Protein AF-A0A9E6DPR3-F1 (afdb_monomer_lite)

Foldseek 3Di:
DEAQAFLPPNLVVLVVCLVPDAAEAEHCDCPRCVVSCVVSVHHYHHADPVPPVRVVVVQVPDPDHDPDYHYDDDPDPPPPPPPDPDD

Structure (mmCIF, N/CA/C/O backbone):
data_AF-A0A9E6DPR3-F1
#
_entry.id   AF-A0A9E6DPR3-F1
#
loop_
_atom_site.group_PDB
_atom_site.id
_atom_site.type_symbol
_atom_site.label_atom_id
_atom_site.label_alt_id
_atom_site.label_comp_id
_atom_site.label_asym_id
_atom_site.label_entity_id
_atom_site.label_seq_id
_atom_site.pdbx_PDB_ins_code
_atom_site.Cartn_x
_atom_site.Cartn_y
_atom_site.Cartn_z
_atom_site.occupancy
_atom_site.B_iso_or_equiv
_atom_site.auth_seq_id
_atom_site.auth_comp_id
_atom_site.auth_asym_id
_atom_site.auth_atom_id
_atom_site.pdbx_PDB_model_num
ATOM 1 N N . MET A 1 1 ? -1.302 -1.484 4.948 1.00 94.62 1 MET A N 1
ATOM 2 C CA . MET A 1 1 ? -0.852 -0.632 3.825 1.00 94.62 1 MET A CA 1
ATOM 3 C C . MET A 1 1 ? -0.010 -1.478 2.894 1.00 94.62 1 MET A C 1
ATOM 5 O O . MET A 1 1 ? 0.735 -2.314 3.392 1.00 94.62 1 MET A O 1
ATOM 9 N N . ILE A 1 2 ? -0.150 -1.301 1.584 1.00 96.38 2 ILE A N 1
ATOM 10 C CA . ILE A 1 2 ? 0.699 -1.960 0.586 1.00 96.38 2 ILE A CA 1
ATOM 11 C C . ILE A 1 2 ? 1.440 -0.863 -0.177 1.00 96.38 2 ILE A C 1
ATOM 13 O O . ILE A 1 2 ? 0.785 0.000 -0.755 1.00 96.38 2 ILE A O 1
ATOM 17 N N . ILE A 1 3 ? 2.770 -0.866 -0.128 1.00 95.44 3 ILE A N 1
ATOM 18 C CA . ILE A 1 3 ? 3.657 0.085 -0.810 1.00 95.44 3 ILE A CA 1
ATOM 19 C C . ILE A 1 3 ? 4.234 -0.595 -2.048 1.00 95.44 3 ILE A C 1
ATOM 21 O O . ILE A 1 3 ? 4.608 -1.761 -1.977 1.00 95.44 3 ILE A O 1
ATOM 25 N N . GLY A 1 4 ? 4.280 0.133 -3.166 1.00 93.94 4 GLY A N 1
ATOM 26 C CA . GLY A 1 4 ? 4.647 -0.419 -4.472 1.00 93.94 4 GLY A CA 1
ATOM 27 C C . GLY A 1 4 ? 3.519 -1.224 -5.122 1.00 93.94 4 GLY A C 1
ATOM 28 O O . GLY A 1 4 ? 3.768 -2.099 -5.943 1.00 93.94 4 GLY A O 1
ATOM 29 N N . ALA A 1 5 ? 2.266 -0.933 -4.761 1.00 95.56 5 ALA A N 1
ATOM 30 C CA . ALA A 1 5 ? 1.119 -1.718 -5.191 1.00 95.56 5 ALA A CA 1
ATOM 31 C C . ALA A 1 5 ? 0.910 -1.687 -6.720 1.00 95.56 5 ALA A C 1
ATOM 33 O O . ALA A 1 5 ? 0.913 -0.625 -7.347 1.00 95.56 5 ALA A O 1
ATOM 34 N N . GLY A 1 6 ? 0.653 -2.861 -7.300 1.00 94.00 6 GLY A N 1
ATOM 35 C CA . GLY A 1 6 ? 0.286 -3.045 -8.706 1.00 94.00 6 GLY A CA 1
ATOM 36 C C . GLY A 1 6 ? -0.996 -3.862 -8.908 1.00 94.00 6 GLY A C 1
ATOM 37 O O . GLY A 1 6 ? -1.709 -4.199 -7.962 1.00 94.00 6 GLY A O 1
ATOM 38 N N . ASP A 1 7 ? -1.285 -4.194 -10.165 1.00 92.56 7 ASP A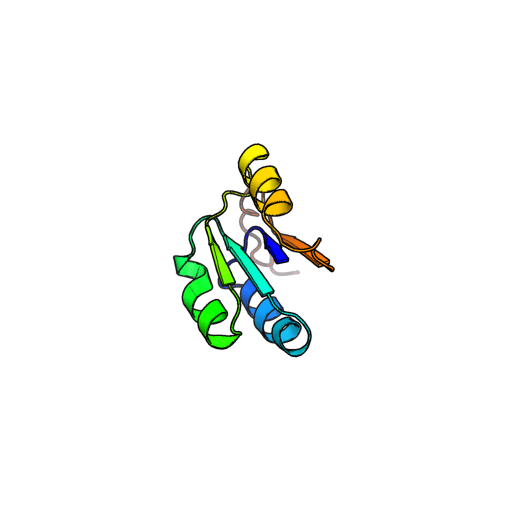 N 1
ATOM 39 C CA . ASP A 1 7 ? -2.426 -5.011 -10.610 1.00 92.56 7 ASP A CA 1
ATOM 40 C C . ASP A 1 7 ? -2.188 -6.533 -10.514 1.00 92.56 7 ASP A C 1
ATOM 42 O O . ASP A 1 7 ? -3.127 -7.311 -10.690 1.00 92.56 7 ASP A O 1
ATOM 46 N N . GLY A 1 8 ? -0.962 -6.958 -10.185 1.00 91.62 8 GLY A N 1
ATOM 47 C CA . GLY A 1 8 ? -0.564 -8.358 -9.999 1.00 91.62 8 GLY A CA 1
ATOM 48 C C . GLY A 1 8 ? -0.747 -8.881 -8.567 1.00 91.62 8 GLY A C 1
ATOM 49 O O . GLY A 1 8 ? -1.868 -8.979 -8.053 1.00 91.62 8 GLY A O 1
ATOM 50 N N . LEU A 1 9 ? 0.366 -9.251 -7.916 1.00 93.31 9 LEU A N 1
ATOM 51 C CA . LEU A 1 9 ? 0.384 -9.829 -6.563 1.00 93.31 9 LEU A CA 1
ATOM 52 C C . LEU A 1 9 ? -0.342 -8.934 -5.555 1.00 93.31 9 LEU A C 1
ATOM 54 O O . LEU A 1 9 ? -1.240 -9.403 -4.847 1.00 93.31 9 LEU A O 1
ATOM 58 N N . SER A 1 10 ? -0.020 -7.640 -5.547 1.00 94.94 10 SER A N 1
ATOM 59 C CA . SER A 1 10 ? -0.634 -6.670 -4.642 1.00 94.94 10 SER A CA 1
ATOM 60 C C . SER A 1 10 ? -2.158 -6.628 -4.782 1.00 94.94 10 SER A C 1
ATOM 62 O O . SER A 1 10 ? -2.860 -6.535 -3.776 1.00 94.94 10 SER A O 1
ATOM 64 N N . ALA A 1 11 ? -2.702 -6.747 -5.999 1.00 96.44 11 ALA A N 1
ATOM 65 C CA . ALA A 1 11 ? -4.147 -6.745 -6.216 1.00 96.44 11 ALA A CA 1
ATOM 66 C C . ALA A 1 11 ? -4.822 -8.011 -5.672 1.00 96.44 11 ALA A C 1
ATOM 68 O O . ALA A 1 11 ? -5.898 -7.931 -5.075 1.00 96.44 11 ALA A O 1
ATOM 69 N N . SER A 1 12 ? -4.194 -9.176 -5.843 1.00 97.06 12 SER A N 1
ATOM 70 C CA . SER A 1 12 ? -4.684 -10.435 -5.266 1.00 97.06 12 SER A CA 1
ATOM 71 C C . SER A 1 12 ? -4.684 -10.380 -3.740 1.00 97.06 12 SER A C 1
ATOM 73 O O . SER A 1 12 ? -5.671 -10.744 -3.096 1.00 97.06 12 SER A O 1
ATOM 75 N N . LEU A 1 13 ? -3.611 -9.845 -3.162 1.00 97.06 13 LEU A N 1
ATOM 76 C CA . LEU A 1 13 ? -3.482 -9.662 -1.725 1.00 97.06 13 LEU A CA 1
ATOM 77 C C . LEU A 1 13 ? -4.503 -8.659 -1.182 1.00 97.06 13 LEU A C 1
ATOM 79 O O . LEU A 1 13 ? -5.161 -8.942 -0.184 1.00 97.06 13 LEU A O 1
ATOM 83 N N . ALA A 1 14 ? -4.705 -7.533 -1.869 1.00 97.62 14 ALA A N 1
ATOM 84 C CA . ALA A 1 14 ? -5.688 -6.526 -1.487 1.00 97.62 14 ALA A CA 1
ATOM 85 C C . ALA A 1 14 ? -7.108 -7.106 -1.421 1.00 97.62 14 ALA A C 1
ATOM 87 O O . ALA A 1 14 ? -7.814 -6.867 -0.447 1.00 97.62 14 ALA A O 1
ATOM 88 N N . ARG A 1 15 ? -7.523 -7.928 -2.396 1.00 97.56 15 ARG A N 1
ATOM 89 C CA . ARG A 1 15 ? -8.852 -8.573 -2.374 1.00 97.56 15 ARG A CA 1
ATOM 90 C C . ARG A 1 15 ? -9.046 -9.510 -1.183 1.00 97.56 15 ARG A C 1
ATOM 92 O O . ARG A 1 15 ? -10.159 -9.616 -0.672 1.00 97.56 15 ARG A O 1
ATOM 99 N N . ASN A 1 16 ? -7.989 -10.190 -0.748 1.00 97.44 16 ASN A N 1
ATOM 100 C CA . ASN A 1 16 ? -8.054 -11.072 0.414 1.00 97.44 16 ASN A CA 1
ATOM 101 C C . ASN A 1 16 ? -8.040 -10.279 1.724 1.00 97.44 16 ASN A C 1
ATOM 103 O O . ASN A 1 16 ? -8.896 -10.504 2.574 1.00 97.44 16 ASN A O 1
ATOM 107 N N . LEU A 1 17 ? -7.126 -9.316 1.865 1.00 97.25 17 LEU A N 1
ATOM 108 C CA . LEU A 1 17 ? -6.975 -8.527 3.090 1.00 97.25 17 LEU A CA 1
ATOM 109 C C . LEU A 1 17 ? -8.130 -7.549 3.330 1.00 97.25 17 LEU A C 1
ATOM 111 O O . LEU A 1 17 ? -8.415 -7.230 4.479 1.00 97.25 17 LEU A O 1
ATOM 115 N N . ALA A 1 18 ? -8.824 -7.094 2.285 1.00 97.31 18 ALA A N 1
ATOM 116 C CA . ALA A 1 18 ? -9.947 -6.160 2.413 1.00 97.31 18 ALA A CA 1
ATOM 117 C C . ALA A 1 18 ? -11.130 -6.712 3.228 1.00 97.31 18 ALA A C 1
ATOM 119 O O . ALA A 1 18 ? -12.004 -5.952 3.633 1.00 97.31 18 ALA A O 1
ATOM 120 N N . ARG A 1 19 ? -11.163 -8.027 3.477 1.00 96.38 19 ARG A N 1
ATOM 121 C CA . ARG A 1 19 ? -12.167 -8.670 4.335 1.00 96.38 19 ARG A CA 1
ATOM 122 C C . ARG A 1 19 ? -12.009 -8.279 5.805 1.00 96.38 19 ARG A C 1
ATOM 124 O O . ARG A 1 19 ? -13.006 -8.186 6.510 1.00 96.38 19 ARG A O 1
ATOM 131 N N . ASP A 1 20 ? -10.773 -8.010 6.229 1.00 96.94 20 ASP A N 1
ATOM 132 C CA . ASP A 1 20 ? -10.411 -7.816 7.637 1.00 96.94 20 ASP A CA 1
ATOM 133 C C . ASP A 1 20 ? -9.732 -6.461 7.908 1.00 96.94 20 ASP A C 1
ATOM 135 O O . ASP A 1 20 ? -9.616 -6.030 9.058 1.00 96.94 20 ASP A O 1
ATOM 139 N N . TYR A 1 21 ? -9.270 -5.769 6.861 1.00 95.69 21 TYR A N 1
ATOM 140 C CA . TYR A 1 21 ? -8.493 -4.538 6.968 1.00 95.69 21 TYR A CA 1
ATOM 141 C C . TYR A 1 21 ? -9.043 -3.429 6.070 1.00 95.69 21 TYR A C 1
ATOM 143 O O . TYR A 1 21 ? -9.309 -3.638 4.889 1.00 95.69 21 TYR A O 1
ATOM 151 N N . ALA A 1 22 ? -9.084 -2.204 6.602 1.00 95.00 22 ALA A N 1
ATOM 152 C CA . ALA A 1 22 ? -9.099 -1.009 5.767 1.00 95.00 22 ALA A CA 1
ATOM 153 C C . ALA A 1 22 ? -7.724 -0.857 5.101 1.00 95.00 22 ALA A C 1
ATOM 155 O O . ALA A 1 22 ? -6.687 -0.891 5.774 1.00 95.00 22 ALA A O 1
ATOM 156 N N . LEU A 1 23 ? -7.710 -0.729 3.776 1.00 96.00 23 LEU A N 1
ATOM 157 C CA . LEU A 1 23 ? -6.483 -0.770 2.990 1.00 96.00 23 LEU A CA 1
ATOM 158 C C . LEU A 1 23 ? -6.137 0.590 2.387 1.00 96.00 23 LEU A C 1
ATOM 160 O O . LEU A 1 23 ? -6.991 1.304 1.869 1.00 96.00 23 LEU A O 1
ATOM 164 N N . THR A 1 24 ? -4.838 0.869 2.373 1.00 96.19 24 THR A N 1
ATOM 165 C CA . THR A 1 24 ? -4.214 1.921 1.571 1.00 96.19 24 THR A CA 1
ATOM 166 C C . THR A 1 24 ? -3.249 1.250 0.600 1.00 96.19 24 THR A C 1
ATOM 168 O O . THR A 1 24 ? -2.370 0.497 1.038 1.00 96.19 24 THR A O 1
ATOM 171 N N . LEU A 1 25 ? -3.439 1.496 -0.696 1.00 96.88 25 LEU A N 1
ATOM 172 C CA . LEU A 1 25 ? -2.610 1.026 -1.803 1.00 96.88 25 LEU A CA 1
ATOM 173 C C . LEU A 1 25 ? -1.762 2.200 -2.291 1.00 96.88 25 LEU A C 1
ATOM 175 O O . LEU A 1 25 ? -2.262 3.092 -2.975 1.00 96.88 25 LEU A O 1
ATOM 179 N N . ALA A 1 26 ? -0.495 2.211 -1.902 1.00 96.12 26 ALA A N 1
ATOM 180 C CA . ALA A 1 26 ? 0.474 3.214 -2.300 1.00 96.12 26 ALA A CA 1
ATOM 181 C C . ALA A 1 26 ? 1.237 2.721 -3.535 1.00 96.12 26 ALA A C 1
ATOM 183 O O . ALA A 1 26 ? 1.886 1.676 -3.495 1.00 96.12 26 ALA A O 1
ATOM 184 N N . ALA A 1 27 ? 1.134 3.456 -4.638 1.00 95.69 27 ALA A N 1
ATOM 185 C CA . ALA A 1 27 ? 1.700 3.076 -5.928 1.00 95.69 27 ALA A CA 1
ATOM 186 C C . ALA A 1 27 ? 2.332 4.285 -6.623 1.00 95.69 27 ALA A C 1
ATOM 188 O O . ALA A 1 27 ? 1.810 5.395 -6.523 1.00 95.69 27 ALA A O 1
ATOM 189 N N . ARG A 1 28 ? 3.388 4.066 -7.420 1.00 94.31 28 ARG A N 1
ATOM 190 C CA . ARG A 1 28 ? 4.010 5.143 -8.218 1.00 94.31 28 ARG A CA 1
ATOM 191 C C . ARG A 1 28 ? 3.015 5.786 -9.192 1.00 94.31 28 ARG A C 1
ATOM 193 O O . ARG A 1 28 ? 3.066 6.982 -9.450 1.00 94.31 28 ARG A O 1
ATOM 200 N N . SER A 1 29 ? 2.084 4.983 -9.707 1.00 93.19 29 SER A N 1
ATOM 201 C CA . SER A 1 29 ? 0.929 5.428 -10.483 1.00 93.19 29 SER A CA 1
ATOM 202 C C . SER A 1 29 ? -0.324 4.723 -9.977 1.00 93.19 29 SER A C 1
ATOM 204 O O . SER A 1 29 ? -0.374 3.493 -9.906 1.00 93.19 29 SER A O 1
ATOM 206 N N . THR A 1 30 ? -1.365 5.495 -9.667 1.00 95.50 30 THR A N 1
ATOM 207 C CA . THR A 1 30 ? -2.643 4.955 -9.184 1.00 95.50 30 THR A CA 1
ATOM 208 C C . THR A 1 30 ? -3.456 4.273 -10.285 1.00 95.50 30 THR A C 1
ATOM 210 O O . THR A 1 30 ? -4.366 3.500 -9.982 1.00 95.50 30 THR A O 1
ATOM 213 N N . THR A 1 31 ? -3.109 4.480 -11.560 1.00 96.00 31 THR A N 1
ATOM 214 C CA . THR A 1 31 ? -3.814 3.898 -12.712 1.00 96.00 31 THR A CA 1
ATOM 215 C C . THR A 1 31 ? -3.868 2.372 -12.641 1.00 96.00 31 THR A C 1
ATOM 217 O O . THR A 1 31 ? -4.909 1.790 -12.933 1.00 96.00 31 THR A O 1
ATOM 220 N N . LYS A 1 32 ? -2.791 1.718 -12.185 1.00 92.44 32 LYS A N 1
ATOM 221 C CA . LYS A 1 32 ? -2.730 0.249 -12.066 1.00 92.44 32 LYS A CA 1
ATOM 222 C C . LYS A 1 32 ? -3.584 -0.305 -10.924 1.00 92.44 32 LYS A C 1
ATOM 224 O O . LYS A 1 32 ? -4.012 -1.450 -10.973 1.00 92.44 32 LYS A O 1
ATOM 229 N N . VAL A 1 33 ? -3.865 0.500 -9.900 1.00 96.56 33 VAL A N 1
ATOM 230 C CA . VAL A 1 33 ? -4.572 0.040 -8.693 1.00 96.56 33 VAL A CA 1
ATOM 231 C C . VAL A 1 33 ? -6.007 0.552 -8.588 1.00 96.56 33 VAL A C 1
ATOM 233 O O . VAL A 1 33 ? -6.740 0.116 -7.705 1.00 96.56 33 VAL A O 1
ATOM 236 N N . VAL A 1 34 ? -6.463 1.426 -9.493 1.00 97.31 34 VAL A N 1
ATOM 237 C CA . VAL A 1 34 ? -7.798 2.048 -9.409 1.00 97.31 34 VAL A CA 1
ATOM 238 C C . VAL A 1 34 ? -8.937 1.023 -9.397 1.00 97.31 34 VAL A C 1
ATOM 240 O O . VAL A 1 34 ? -9.879 1.142 -8.613 1.00 97.31 34 VAL 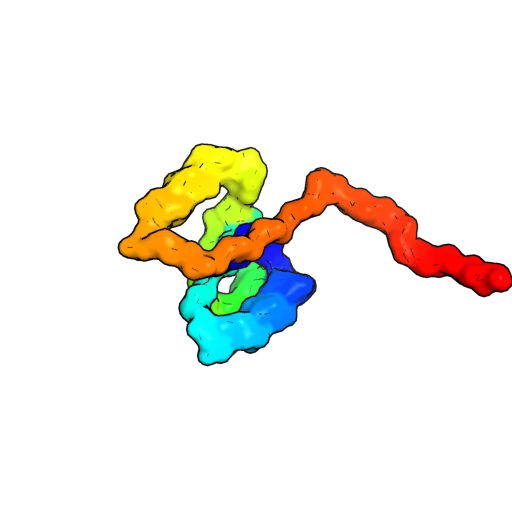A O 1
ATOM 243 N N . ALA A 1 35 ? -8.838 -0.026 -10.220 1.00 97.31 35 ALA A N 1
ATOM 244 C CA . ALA A 1 35 ? -9.864 -1.058 -10.309 1.00 97.31 35 ALA A CA 1
ATOM 245 C C . ALA A 1 35 ? -9.957 -1.876 -9.011 1.00 97.31 35 ALA A C 1
ATOM 247 O O . ALA A 1 35 ? -11.054 -2.101 -8.497 1.00 97.31 35 ALA A O 1
ATOM 248 N N . VAL A 1 36 ? -8.812 -2.277 -8.445 1.00 97.62 36 VAL A N 1
ATOM 249 C CA . VAL A 1 36 ? -8.789 -3.025 -7.182 1.00 97.62 36 VAL A CA 1
ATOM 250 C C . VAL A 1 36 ? -9.160 -2.141 -5.994 1.00 97.62 36 VAL A C 1
ATOM 252 O O . VAL A 1 36 ? -9.882 -2.604 -5.115 1.00 97.62 36 VAL A O 1
ATOM 255 N N . ALA A 1 37 ? -8.775 -0.863 -5.991 1.00 98.12 37 ALA A N 1
ATOM 256 C CA . ALA A 1 37 ? -9.188 0.098 -4.973 1.00 98.12 37 ALA A CA 1
ATOM 257 C C . ALA A 1 37 ? -10.716 0.233 -4.934 1.00 98.12 37 ALA A C 1
ATOM 259 O O . ALA A 1 37 ? -11.326 0.066 -3.881 1.00 98.12 37 ALA A O 1
ATOM 260 N N . LYS A 1 38 ? -11.355 0.392 -6.101 1.00 98.06 38 LYS A N 1
ATOM 261 C CA . LYS A 1 38 ? -12.820 0.425 -6.213 1.00 98.06 38 LYS A CA 1
ATOM 262 C C . LYS A 1 38 ? -13.477 -0.874 -5.737 1.00 98.06 38 LYS A C 1
ATOM 264 O O . LYS A 1 38 ? -14.496 -0.819 -5.061 1.00 98.06 38 LYS A O 1
ATOM 269 N N . ALA A 1 39 ? -12.911 -2.029 -6.086 1.00 97.69 39 ALA A N 1
ATOM 270 C CA . ALA A 1 39 ? -13.474 -3.329 -5.716 1.00 97.69 39 ALA A CA 1
ATOM 271 C C . ALA A 1 39 ? -13.346 -3.649 -4.217 1.00 97.69 39 ALA A C 1
ATOM 273 O O . ALA A 1 39 ? -14.158 -4.394 -3.679 1.00 97.69 39 ALA A O 1
ATOM 274 N N . THR A 1 40 ? -12.320 -3.112 -3.556 1.00 98.00 40 THR A N 1
ATOM 275 C CA . THR A 1 40 ? -11.998 -3.415 -2.152 1.00 98.00 40 THR A CA 1
ATOM 276 C C . THR A 1 40 ? -12.377 -2.301 -1.180 1.00 98.00 40 THR A C 1
ATOM 278 O O . THR A 1 40 ? -12.291 -2.498 0.027 1.00 98.00 40 THR A O 1
ATOM 281 N N . GLY A 1 41 ? -12.764 -1.124 -1.682 1.00 97.94 41 GLY A N 1
ATOM 282 C CA . GLY A 1 41 ? -12.926 0.079 -0.864 1.00 97.94 41 GLY A CA 1
ATOM 283 C C . GLY A 1 41 ? -11.599 0.647 -0.350 1.00 97.94 41 GLY A C 1
ATOM 284 O O . GLY A 1 41 ? -11.603 1.490 0.545 1.00 97.94 41 GLY A O 1
ATOM 285 N N . ALA A 1 42 ? -10.463 0.190 -0.886 1.00 97.25 42 ALA A N 1
ATOM 286 C CA . ALA A 1 42 ? -9.156 0.692 -0.497 1.00 97.25 42 ALA A CA 1
ATOM 287 C C . ALA A 1 42 ? -8.929 2.124 -0.996 1.00 97.25 42 ALA A C 1
ATOM 289 O O . ALA A 1 42 ? -9.372 2.511 -2.079 1.00 97.25 42 ALA A O 1
ATOM 290 N N . GLN A 1 43 ? -8.150 2.890 -0.239 1.00 96.00 43 GLN A N 1
ATOM 291 C CA . GLN A 1 43 ? -7.648 4.183 -0.680 1.00 96.00 43 GLN A CA 1
ATOM 292 C C . GLN A 1 43 ? -6.435 3.981 -1.592 1.00 96.00 43 GLN A C 1
ATOM 294 O O . GLN A 1 43 ? -5.455 3.360 -1.184 1.00 96.00 43 GLN A O 1
ATOM 299 N N . ALA A 1 44 ? -6.474 4.526 -2.807 1.00 97.06 44 ALA A N 1
ATOM 300 C CA . ALA A 1 44 ? -5.299 4.600 -3.671 1.00 97.06 44 ALA A CA 1
ATOM 301 C C . ALA A 1 44 ? -4.534 5.899 -3.390 1.00 97.06 44 ALA A C 1
ATOM 303 O O . ALA A 1 44 ? -5.122 6.980 -3.409 1.00 97.06 44 ALA A O 1
ATOM 304 N N . VAL A 1 45 ? -3.232 5.791 -3.142 1.00 95.69 45 VAL A N 1
ATOM 305 C CA . VAL A 1 45 ? -2.338 6.923 -2.881 1.00 95.69 45 VAL A CA 1
ATOM 306 C C . VAL A 1 45 ? -1.184 6.862 -3.869 1.00 95.69 45 VAL A C 1
ATOM 308 O O . VAL A 1 45 ? -0.601 5.800 -4.091 1.00 95.69 45 VAL A O 1
ATOM 311 N N . GLN A 1 46 ? -0.865 7.998 -4.482 1.00 96.56 46 GLN A N 1
ATOM 312 C CA . GLN A 1 46 ? 0.333 8.108 -5.299 1.00 96.56 46 GLN A CA 1
ATOM 313 C C . GLN A 1 46 ? 1.545 8.282 -4.381 1.00 96.56 46 GLN A C 1
ATOM 315 O O . GLN A 1 46 ? 1.564 9.200 -3.567 1.00 96.56 46 GLN A O 1
ATOM 320 N N . LEU A 1 47 ? 2.526 7.392 -4.499 1.00 95.44 47 LEU A N 1
ATOM 321 C CA . LEU A 1 47 ? 3.751 7.406 -3.702 1.00 95.44 47 LEU A CA 1
ATOM 322 C C . LEU A 1 47 ? 4.877 6.748 -4.499 1.00 95.44 47 LEU A C 1
ATOM 324 O O . LEU A 1 47 ? 4.714 5.611 -4.952 1.00 95.44 47 LEU A O 1
ATOM 328 N N . ASP A 1 48 ? 6.012 7.433 -4.647 1.00 93.31 48 ASP A N 1
ATOM 329 C CA . ASP A 1 48 ? 7.238 6.782 -5.103 1.00 93.31 48 ASP A CA 1
ATOM 330 C C . ASP A 1 48 ? 7.980 6.212 -3.896 1.00 93.31 48 ASP A C 1
ATOM 332 O O . ASP A 1 48 ? 8.418 6.943 -3.017 1.00 93.31 48 ASP A O 1
ATOM 336 N N . ALA A 1 49 ? 8.078 4.887 -3.825 1.00 91.56 49 ALA A N 1
ATOM 337 C CA . ALA A 1 49 ? 8.619 4.194 -2.656 1.00 91.56 49 ALA A CA 1
ATOM 338 C C . ALA A 1 49 ? 10.147 4.323 -2.514 1.00 91.56 49 ALA A C 1
ATOM 340 O O . ALA A 1 49 ? 10.690 3.883 -1.502 1.00 91.56 49 ALA A O 1
ATOM 341 N N . THR A 1 50 ? 10.819 4.876 -3.531 1.00 90.94 50 THR A N 1
ATOM 342 C CA . THR A 1 50 ? 12.257 5.186 -3.532 1.00 90.94 50 THR A CA 1
ATOM 343 C C . THR A 1 50 ? 12.567 6.581 -2.994 1.00 90.94 50 THR A C 1
ATOM 345 O O . THR A 1 50 ? 13.735 6.913 -2.829 1.00 90.94 50 THR A O 1
ATOM 348 N N . ASP A 1 51 ? 11.544 7.406 -2.766 1.00 94.19 51 ASP A N 1
ATOM 349 C CA . ASP A 1 51 ? 11.666 8.716 -2.131 1.00 94.19 51 ASP A CA 1
ATOM 350 C C . ASP A 1 51 ? 11.411 8.552 -0.625 1.00 94.19 51 ASP A C 1
ATOM 352 O O . ASP A 1 51 ? 10.272 8.390 -0.176 1.00 94.19 51 ASP A O 1
ATOM 356 N N . GLU A 1 52 ? 12.494 8.520 0.153 1.00 94.44 52 GLU A N 1
ATOM 357 C CA . GLU A 1 52 ? 12.444 8.297 1.603 1.00 94.44 52 GLU A CA 1
ATOM 358 C C . GLU A 1 52 ? 11.648 9.390 2.331 1.00 94.44 52 GLU A C 1
ATOM 360 O O . GLU A 1 52 ? 10.861 9.078 3.232 1.00 94.44 52 GLU A O 1
ATOM 365 N N . ASP A 1 53 ? 11.777 10.647 1.898 1.00 96.88 53 ASP A N 1
ATOM 366 C CA . ASP A 1 53 ? 11.064 11.782 2.488 1.00 96.88 53 ASP A CA 1
ATOM 367 C C . ASP A 1 53 ? 9.559 11.668 2.221 1.00 96.88 53 ASP A C 1
ATOM 369 O O . ASP A 1 53 ? 8.739 11.856 3.128 1.00 96.88 53 ASP A O 1
ATOM 373 N N . ALA A 1 54 ? 9.172 11.281 1.002 1.00 95.31 54 ALA A N 1
ATOM 374 C CA . ALA A 1 54 ? 7.771 11.047 0.660 1.00 95.31 54 ALA A CA 1
ATOM 375 C C . ALA A 1 54 ? 7.161 9.888 1.467 1.00 95.31 54 ALA A C 1
ATOM 377 O O . ALA A 1 54 ? 6.012 9.978 1.915 1.00 95.31 54 ALA A O 1
ATOM 378 N N . VAL A 1 55 ? 7.912 8.802 1.682 1.00 93.94 55 VAL A N 1
ATOM 379 C CA . VAL A 1 55 ? 7.468 7.679 2.522 1.00 93.94 55 VAL A CA 1
ATOM 380 C C . VAL A 1 55 ? 7.302 8.128 3.974 1.00 93.94 55 VAL A C 1
ATOM 382 O O . VAL A 1 55 ? 6.274 7.813 4.581 1.00 93.94 55 VAL A O 1
ATOM 385 N N . SER A 1 56 ? 8.255 8.888 4.522 1.00 94.69 56 SER A N 1
ATOM 386 C CA . SER A 1 56 ? 8.174 9.406 5.893 1.00 94.69 56 SER A CA 1
ATOM 387 C C . SER A 1 56 ? 6.950 10.302 6.077 1.00 94.69 56 SER A C 1
ATOM 389 O O . SER A 1 56 ? 6.125 10.048 6.956 1.00 94.69 56 SER A O 1
ATOM 391 N N . ALA A 1 57 ? 6.757 11.276 5.184 1.00 94.81 57 ALA A N 1
ATOM 392 C CA . ALA A 1 57 ? 5.614 12.185 5.226 1.00 94.81 57 ALA A CA 1
ATOM 393 C C . ALA A 1 57 ? 4.271 11.439 5.138 1.00 94.81 57 ALA A C 1
ATOM 395 O O . ALA A 1 57 ? 3.316 11.772 5.842 1.00 94.81 57 ALA A O 1
ATOM 396 N N . MET A 1 58 ? 4.188 10.393 4.310 1.00 92.7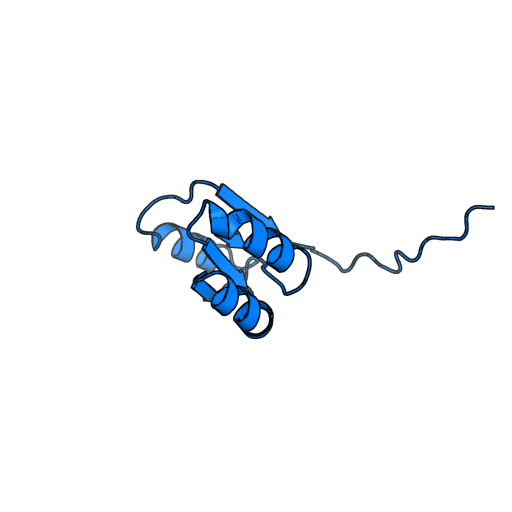5 58 MET A N 1
ATOM 397 C CA . MET A 1 58 ? 2.989 9.559 4.214 1.00 92.75 58 MET A CA 1
ATOM 398 C C . MET A 1 58 ? 2.710 8.800 5.516 1.00 92.75 58 MET A C 1
ATOM 400 O O . MET A 1 58 ? 1.559 8.719 5.941 1.00 92.75 58 MET A O 1
ATOM 404 N N . MET A 1 59 ? 3.742 8.243 6.153 1.00 91.31 59 MET A N 1
ATOM 405 C CA . MET A 1 59 ? 3.598 7.521 7.419 1.00 91.31 59 MET A CA 1
ATOM 406 C C . MET A 1 59 ? 3.167 8.451 8.559 1.00 91.31 59 MET A C 1
ATOM 408 O O . MET A 1 59 ? 2.311 8.069 9.357 1.00 91.31 59 MET A O 1
ATOM 412 N N . GLU A 1 60 ? 3.698 9.673 8.606 1.00 93.69 60 GLU A N 1
ATOM 413 C CA . GLU A 1 60 ? 3.317 10.710 9.575 1.00 93.69 60 GLU A CA 1
ATOM 414 C C . GLU A 1 60 ? 1.888 11.2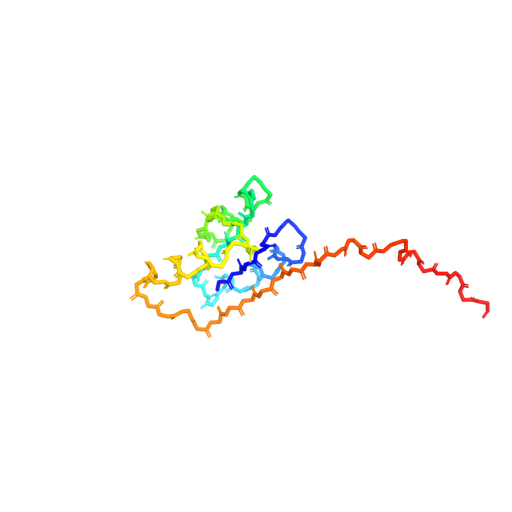28 9.365 1.00 93.69 60 GLU A C 1
ATOM 416 O O . GLU A 1 60 ? 1.192 11.540 10.331 1.00 93.69 60 GLU A O 1
ATOM 421 N N . ALA A 1 61 ? 1.416 11.278 8.116 1.00 90.69 61 ALA A N 1
ATOM 422 C CA . ALA A 1 61 ? 0.060 11.706 7.783 1.00 90.69 61 ALA A CA 1
ATOM 423 C C . ALA A 1 61 ? -1.027 10.679 8.160 1.00 90.69 61 ALA A C 1
ATOM 425 O O . ALA A 1 61 ? -2.222 10.994 8.103 1.00 90.69 61 ALA A O 1
ATOM 426 N N . LEU A 1 62 ? -0.659 9.447 8.534 1.00 86.19 62 LEU A N 1
ATOM 427 C CA . LEU A 1 62 ? -1.633 8.436 8.931 1.00 86.19 62 LEU A CA 1
ATOM 428 C C . LEU A 1 62 ? -2.232 8.771 10.307 1.00 86.19 62 LEU A C 1
ATOM 430 O O . LEU A 1 62 ? -1.501 8.983 11.272 1.00 86.19 62 LEU A O 1
ATOM 434 N N . PRO A 1 63 ? -3.567 8.705 10.467 1.00 86.00 63 PRO A N 1
ATOM 435 C CA . PRO A 1 63 ? -4.212 9.016 11.746 1.00 86.00 63 PRO A CA 1
ATOM 436 C C . PRO A 1 63 ? -3.830 8.029 12.859 1.00 86.00 63 PRO A C 1
ATOM 438 O O . PRO A 1 63 ? -4.004 8.318 14.042 1.00 86.00 63 PRO A O 1
ATOM 441 N N . LYS A 1 64 ? -3.368 6.831 12.480 1.00 89.56 64 LYS A N 1
ATOM 442 C CA . LYS A 1 64 ? -2.847 5.781 13.357 1.00 89.56 64 LYS A CA 1
ATOM 443 C C . LYS A 1 64 ? -1.781 4.996 12.607 1.00 89.56 64 LYS A C 1
ATOM 445 O O . LYS A 1 64 ? -1.917 4.774 11.404 1.00 89.56 64 LYS A O 1
ATOM 450 N N . ALA A 1 65 ? -0.793 4.490 13.340 1.00 90.44 65 ALA A N 1
ATOM 451 C CA . ALA A 1 65 ? 0.198 3.584 12.777 1.00 90.44 65 ALA A CA 1
ATOM 452 C C . ALA A 1 65 ? -0.484 2.358 12.123 1.00 90.44 65 ALA A C 1
ATOM 454 O O . ALA A 1 65 ? -1.405 1.773 12.711 1.00 90.44 65 ALA A O 1
ATOM 455 N N . PRO A 1 66 ? -0.059 1.952 10.913 1.00 92.19 66 PRO A N 1
ATOM 456 C CA . PRO A 1 66 ? -0.634 0.801 10.237 1.00 92.19 66 PRO A CA 1
ATOM 457 C C . PRO A 1 66 ? -0.303 -0.486 11.002 1.00 92.19 66 PRO A C 1
ATOM 459 O O . PRO A 1 66 ? 0.832 -0.710 11.407 1.00 92.19 66 PRO A O 1
ATOM 462 N N . ARG A 1 67 ? -1.290 -1.380 11.152 1.00 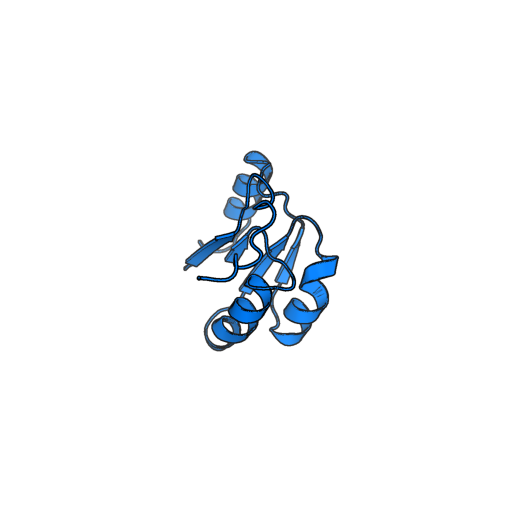94.81 67 ARG A N 1
ATOM 463 C CA . ARG A 1 67 ? -1.090 -2.696 11.799 1.00 94.81 67 ARG A CA 1
ATOM 464 C C . ARG A 1 67 ? -0.158 -3.618 11.014 1.00 94.81 67 ARG A C 1
ATOM 466 O O . ARG A 1 67 ? 0.436 -4.522 11.585 1.00 94.81 67 ARG A O 1
ATOM 473 N N . VAL A 1 68 ? -0.112 -3.426 9.700 1.00 94.06 68 VAL A N 1
ATOM 474 C CA . VAL A 1 68 ? 0.721 -4.181 8.770 1.00 94.06 68 VAL A CA 1
ATOM 475 C C . VAL A 1 68 ? 1.098 -3.278 7.602 1.00 94.06 68 VAL A C 1
ATOM 477 O O . VAL A 1 68 ? 0.249 -2.561 7.049 1.00 94.06 68 VAL A O 1
ATOM 480 N N . VAL A 1 69 ? 2.370 -3.325 7.225 1.00 95.25 69 VAL A N 1
ATOM 481 C CA . VAL A 1 69 ? 2.901 -2.711 6.008 1.00 95.25 69 VAL A CA 1
ATOM 482 C C . VAL A 1 69 ? 3.497 -3.824 5.163 1.00 95.25 69 VAL A C 1
ATOM 484 O O . VAL A 1 69 ? 4.276 -4.632 5.657 1.00 95.25 69 VAL A O 1
ATOM 487 N N . ILE A 1 70 ? 3.090 -3.878 3.902 1.00 95.31 70 ILE A N 1
ATOM 488 C CA . ILE A 1 70 ? 3.603 -4.815 2.910 1.00 95.31 70 ILE A CA 1
ATOM 489 C C . ILE A 1 70 ? 4.358 -3.970 1.901 1.00 95.31 70 ILE A C 1
ATOM 491 O O . ILE A 1 70 ? 3.750 -3.152 1.213 1.00 95.31 70 ILE A O 1
ATOM 495 N N . TYR A 1 71 ? 5.677 -4.108 1.885 1.00 93.12 71 TYR A N 1
ATOM 496 C CA . TYR A 1 71 ? 6.553 -3.351 1.002 1.00 93.12 71 TYR A CA 1
ATOM 497 C C . TYR A 1 71 ? 6.943 -4.245 -0.172 1.00 93.12 71 TYR A C 1
ATOM 499 O O . TYR A 1 71 ? 7.683 -5.212 -0.001 1.00 93.12 71 TYR A O 1
ATOM 507 N N . GLU A 1 72 ? 6.389 -3.955 -1.345 1.00 87.25 72 GLU A N 1
ATOM 508 C CA . GLU A 1 72 ? 6.663 -4.675 -2.582 1.00 87.25 72 GLU A CA 1
ATOM 509 C C . GLU A 1 72 ? 7.522 -3.778 -3.472 1.00 87.25 72 GLU A C 1
ATOM 511 O O . GLU A 1 72 ? 7.059 -2.787 -4.030 1.00 87.25 72 GLU A O 1
ATOM 516 N N . TYR A 1 73 ? 8.807 -4.099 -3.567 1.00 76.44 73 TYR A N 1
ATOM 517 C CA . TYR A 1 73 ? 9.744 -3.362 -4.400 1.00 76.44 73 TYR A CA 1
ATOM 518 C C . TYR A 1 73 ? 10.723 -4.331 -5.040 1.00 76.44 73 TYR A C 1
ATOM 520 O O . TYR A 1 73 ? 11.238 -5.238 -4.387 1.00 76.44 73 TYR A O 1
ATOM 528 N N . LEU A 1 74 ? 10.979 -4.118 -6.324 1.00 70.94 74 LEU A N 1
ATOM 529 C CA . LEU A 1 74 ? 11.964 -4.864 -7.082 1.00 70.94 74 LEU A CA 1
ATOM 530 C C . LEU A 1 74 ? 12.937 -3.843 -7.673 1.00 70.94 74 LEU A C 1
ATOM 532 O O . LEU A 1 74 ? 12.519 -2.997 -8.463 1.00 70.94 74 LEU A O 1
ATOM 536 N N . LEU A 1 75 ? 14.204 -3.893 -7.247 1.00 66.38 75 LEU A N 1
ATOM 537 C CA . LEU A 1 75 ? 15.233 -2.945 -7.693 1.00 66.38 75 LEU A CA 1
ATOM 538 C C . LEU A 1 75 ? 15.484 -3.046 -9.201 1.00 66.38 75 LEU A C 1
ATOM 540 O O . LEU A 1 75 ? 15.610 -2.024 -9.866 1.00 66.38 75 LEU A O 1
ATOM 544 N N . GLU A 1 76 ? 15.517 -4.270 -9.729 1.00 68.12 76 GLU A N 1
ATOM 545 C CA . GLU A 1 76 ? 15.707 -4.544 -11.151 1.00 68.12 76 GLU A CA 1
ATOM 546 C C . GLU A 1 76 ? 14.726 -5.621 -11.612 1.00 68.12 76 GLU A C 1
ATOM 548 O O . GLU A 1 76 ? 14.412 -6.515 -10.819 1.00 68.12 76 GLU A O 1
ATOM 553 N N . PRO A 1 77 ? 14.229 -5.570 -12.865 1.00 66.38 77 PRO A N 1
ATOM 554 C CA . PRO A 1 77 ? 13.482 -6.681 -13.429 1.00 66.38 77 PRO A CA 1
ATOM 555 C C . PRO A 1 77 ? 14.306 -7.951 -13.242 1.00 66.38 77 PRO A C 1
ATOM 557 O O . PRO A 1 77 ? 15.458 -8.013 -13.674 1.00 66.38 77 PRO A O 1
ATOM 560 N N . LEU A 1 78 ? 13.716 -8.968 -12.607 1.00 67.06 78 LEU A N 1
ATOM 561 C CA . LEU A 1 78 ? 14.227 -10.321 -12.773 1.00 67.06 78 LEU A CA 1
ATOM 562 C C . LEU A 1 78 ? 14.311 -10.522 -14.291 1.00 67.06 78 LEU A C 1
ATOM 564 O O . LEU A 1 78 ? 13.354 -10.171 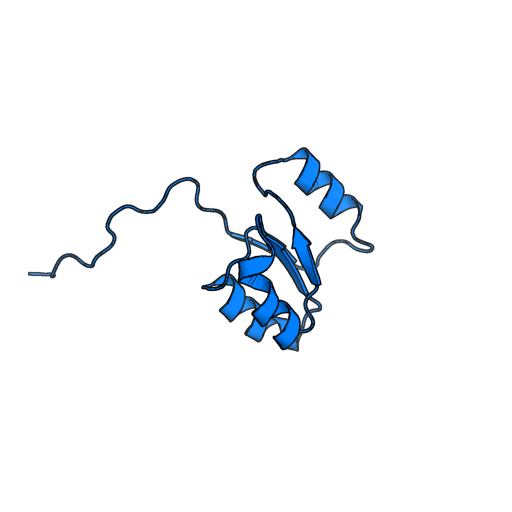-14.985 1.00 67.06 78 LEU A O 1
ATOM 568 N N . GLY A 1 79 ? 15.472 -10.941 -14.801 1.00 70.38 79 GLY A N 1
ATOM 569 C CA . GLY A 1 79 ? 15.681 -11.168 -16.232 1.00 70.38 79 GLY A CA 1
ATOM 570 C C . GLY A 1 79 ? 14.712 -12.215 -16.790 1.00 70.38 79 GLY A C 1
ATOM 571 O O . GLY A 1 79 ? 13.643 -12.461 -16.239 1.00 70.38 79 GLY A O 1
ATOM 572 N N . ASP A 1 80 ? 15.061 -12.881 -17.884 1.00 78.81 80 ASP A N 1
ATOM 573 C CA . ASP A 1 80 ? 14.215 -13.986 -18.335 1.00 78.81 80 ASP A CA 1
ATOM 574 C C . ASP A 1 80 ? 14.156 -15.086 -17.255 1.00 78.81 80 ASP A C 1
ATOM 576 O O . ASP A 1 80 ? 15.153 -15.745 -16.964 1.00 78.81 80 ASP A O 1
ATOM 580 N N . ILE A 1 81 ? 12.992 -15.222 -16.615 1.00 74.88 81 ILE A N 1
ATOM 581 C CA . ILE A 1 81 ? 12.688 -16.248 -15.609 1.00 74.88 81 ILE A CA 1
ATOM 582 C C . ILE A 1 81 ? 11.861 -17.384 -16.207 1.00 74.88 81 ILE A C 1
ATOM 584 O O . ILE A 1 81 ? 11.245 -18.153 -15.462 1.00 74.88 81 ILE A O 1
ATOM 588 N N . SER A 1 82 ? 11.795 -17.473 -17.540 1.00 82.25 82 SER A N 1
ATOM 589 C CA . SER A 1 82 ? 11.173 -18.608 -18.207 1.00 82.25 82 SER A CA 1
ATOM 590 C C . SER A 1 82 ? 11.787 -19.893 -17.650 1.00 82.25 82 SER A C 1
ATOM 592 O O . SER A 1 82 ? 13.016 -19.987 -17.569 1.00 82.25 82 SER A O 1
ATOM 594 N N . PRO A 1 83 ? 10.967 -20.866 -17.213 1.00 74.19 83 PRO A N 1
ATOM 595 C CA . PRO A 1 83 ? 11.494 -22.130 -16.736 1.00 74.19 83 PRO A CA 1
ATOM 596 C C . PRO A 1 83 ? 12.339 -22.733 -17.857 1.00 74.19 83 PRO A C 1
ATOM 598 O O . PRO A 1 83 ? 11.828 -23.017 -18.938 1.00 74.19 83 PRO A O 1
ATOM 601 N N . THR A 1 84 ? 13.639 -22.890 -17.615 1.00 75.75 84 THR A N 1
ATOM 602 C CA . THR A 1 84 ? 14.479 -23.719 -18.474 1.00 75.75 84 THR A CA 1
ATOM 603 C C . THR A 1 84 ? 13.900 -25.123 -18.407 1.00 75.75 84 THR A C 1
ATOM 605 O O . THR A 1 84 ? 13.695 -25.626 -17.298 1.00 75.75 84 THR A O 1
ATOM 608 N N . GLU A 1 85 ? 13.574 -25.721 -19.554 1.00 63.88 85 GLU A N 1
ATOM 609 C CA . GLU A 1 85 ? 13.106 -27.106 -19.600 1.00 63.88 85 GLU A CA 1
ATOM 610 C C . GLU A 1 85 ? 14.078 -27.968 -18.784 1.00 63.88 85 GLU A C 1
ATOM 612 O O . GLU A 1 85 ? 15.287 -27.948 -19.014 1.00 63.88 85 GLU A O 1
ATOM 617 N N . ALA A 1 86 ? 13.556 -28.629 -17.751 1.00 60.69 86 ALA A N 1
ATOM 618 C CA . ALA A 1 86 ? 14.331 -29.585 -16.984 1.00 60.69 86 ALA A CA 1
ATOM 619 C C . ALA A 1 86 ? 14.541 -30.815 -17.877 1.00 60.69 86 ALA A C 1
ATOM 621 O O . ALA A 1 86 ? 13.554 -31.433 -18.282 1.00 60.69 86 ALA A O 1
ATOM 622 N N . GLU A 1 87 ? 15.799 -31.111 -18.210 1.00 49.47 87 GLU A N 1
ATOM 623 C CA . GLU A 1 87 ? 16.201 -32.380 -18.838 1.00 49.47 87 GLU A CA 1
ATOM 624 C C . GLU A 1 87 ? 15.912 -33.583 -17.926 1.00 49.47 87 GLU A C 1
ATOM 626 O O . GLU A 1 87 ? 16.091 -33.462 -16.687 1.00 49.47 87 GLU A O 1
#

pLDDT: mean 90.48, std 10.32, range [49.47, 98.12]

Radius of gyration: 14.77 Å; chains: 1; bounding box: 30×45×33 Å

Sequence (87 aa):
MIIGAGDGLSASLARNLARDYALTLAARSTTKVVAVAKATGAQAVQLDATDEDAVSAMMEALPKAPRVVIYEYLLEPLGDISPTEAE

Secondary structure (DSSP, 8-state):
-EES--SSHHHHHHHHHTTT---EEEES-GGGTHHHHHHHTPEEEE--TT-HHHHHHHHHTSSS--S--EE---SS-----PPPPP-